Protein AF-A0A1G8Z733-F1 (afdb_monomer)

pLDDT: mean 84.8, std 15.92, range [39.94, 97.88]

Nearest PDB structures (foldseek):
  8vaa-assembly1_Q  TM=8.848E-01  e=5.532E+00  Legionella pneumophila
  9had-assembly2_B  TM=4.006E-01  e=1.157E+00  Dermatophagoides farinae
  8zak-assembly2_B  TM=3.733E-01  e=1.736E+00  Campylobacter jejuni
  2z3y-assembly1_A  TM=3.931E-01  e=6.975E+00  Homo sapiens
  7nna-assembly1_A  TM=3.703E-01  e=8.795E+00  Klebsiella pneumoniae

Foldseek 3Di:
DDPPPPLVVVLVVQCVVLVHPALVRSLVSLVVVLVVLVVVLVVLVVVLVPQDPPPPPDPVSVVSNVVSVVSSVVSVVVSVVSVVSNVSSVPDPPDDD

Mean predicted aligned error: 7.52 Å

Sequence (97 aa):
MSKFHNTTTELDAWASALGARNDSEAIAVINRLELRINAAMHDLQICLGQMPEGVRRAKLTDQTRSWLATSIQNAGESLTFLAQIRRAFARHERGES

Radius of gyration: 19.03 Å; Cα contacts (8 Å, |Δi|>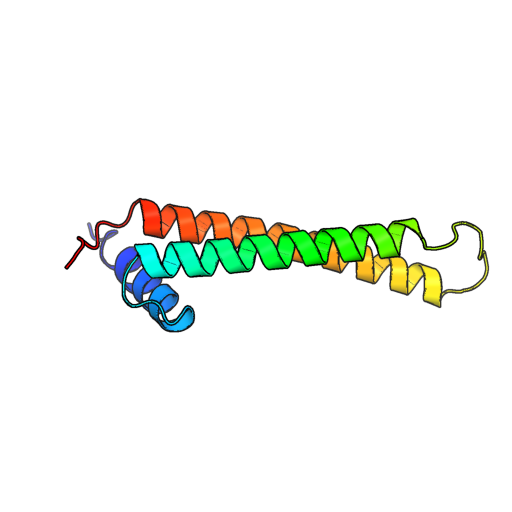4): 48; chains: 1; bounding box: 44×25×60 Å

Structure (mmCIF, N/CA/C/O backbone):
data_AF-A0A1G8Z733-F1
#
_entry.id   AF-A0A1G8Z733-F1
#
loop_
_atom_site.group_PDB
_atom_site.id
_atom_site.type_symbol
_atom_site.label_atom_id
_atom_site.label_alt_id
_atom_site.label_comp_id
_atom_site.label_asym_id
_atom_site.label_entity_id
_atom_site.label_seq_id
_atom_site.pdbx_PDB_ins_code
_atom_site.Cartn_x
_atom_site.Cartn_y
_atom_site.Cartn_z
_atom_site.occupancy
_atom_site.B_iso_or_equiv
_atom_site.auth_seq_id
_atom_site.auth_comp_id
_atom_site.auth_asym_id
_atom_site.auth_atom_id
_atom_site.pdbx_PDB_model_num
ATOM 1 N N . MET A 1 1 ? -29.048 16.878 14.253 1.00 45.88 1 MET A N 1
ATOM 2 C CA . MET A 1 1 ? -28.109 16.232 15.194 1.00 45.88 1 MET A CA 1
ATOM 3 C C . MET A 1 1 ? -28.152 14.727 14.967 1.00 45.88 1 MET A C 1
ATOM 5 O O . MET A 1 1 ? -29.153 14.131 15.315 1.00 45.88 1 MET A O 1
ATOM 9 N N . SER A 1 2 ? -27.134 14.155 14.312 1.00 45.28 2 SER A N 1
ATOM 10 C CA . SER A 1 2 ? -26.653 12.765 14.476 1.00 45.28 2 SER A CA 1
ATOM 11 C C . SER A 1 2 ? -25.555 12.524 13.425 1.00 45.28 2 SER A C 1
ATOM 13 O O . SER A 1 2 ? -25.833 12.094 12.313 1.00 45.28 2 SER A O 1
ATOM 15 N N . LYS A 1 3 ? -24.312 12.930 13.720 1.00 49.66 3 LYS A N 1
ATOM 16 C CA . LYS A 1 3 ? -23.134 12.674 12.857 1.00 49.66 3 LYS A CA 1
ATOM 17 C C . LYS A 1 3 ? -22.167 11.643 13.455 1.00 49.66 3 LYS A C 1
ATOM 19 O O . LYS A 1 3 ? -21.217 11.260 12.791 1.00 49.66 3 LYS A O 1
ATOM 24 N N . PHE A 1 4 ? -22.412 11.189 14.685 1.00 50.44 4 PHE A N 1
ATOM 25 C CA . PHE A 1 4 ? -21.477 10.339 15.429 1.00 50.44 4 PHE A CA 1
ATOM 26 C C . PHE A 1 4 ? -21.725 8.833 15.261 1.00 50.44 4 PHE A C 1
ATOM 28 O O . PHE A 1 4 ? -20.825 8.049 15.516 1.00 50.44 4 PHE A O 1
ATOM 35 N N . HIS A 1 5 ? -22.901 8.411 14.783 1.00 50.78 5 HIS A N 1
ATOM 36 C CA . HIS A 1 5 ? -23.237 6.984 14.663 1.00 50.78 5 HIS A CA 1
ATOM 37 C C . HIS A 1 5 ? -22.601 6.289 13.440 1.00 50.78 5 HIS A C 1
ATOM 39 O O . HIS A 1 5 ? -22.485 5.066 13.411 1.00 50.78 5 HIS A O 1
ATOM 45 N N . ASN A 1 6 ? -22.175 7.058 12.430 1.00 59.69 6 ASN A N 1
ATOM 46 C CA . ASN A 1 6 ? -21.684 6.492 11.169 1.00 59.69 6 ASN A CA 1
ATOM 47 C C . ASN A 1 6 ? -20.195 6.112 11.233 1.00 59.69 6 ASN A C 1
ATOM 49 O O . ASN A 1 6 ? -19.809 5.051 10.761 1.00 59.69 6 ASN A O 1
ATOM 53 N N . THR A 1 7 ? -19.370 6.930 11.894 1.00 66.44 7 THR A N 1
ATOM 54 C CA . THR A 1 7 ? -17.910 6.743 11.938 1.00 66.44 7 THR A CA 1
ATOM 55 C C . THR A 1 7 ? -17.489 5.485 12.701 1.00 66.44 7 THR A C 1
ATOM 57 O O . THR A 1 7 ? -16.589 4.780 12.262 1.00 66.44 7 THR A O 1
ATOM 60 N N . THR A 1 8 ? -18.145 5.172 13.824 1.00 74.62 8 THR A N 1
ATOM 61 C CA . THR A 1 8 ? -17.851 3.955 14.604 1.00 74.62 8 THR A CA 1
ATOM 62 C C . THR A 1 8 ? -18.244 2.693 13.833 1.00 74.62 8 THR A C 1
ATOM 64 O O . THR A 1 8 ? -17.469 1.747 13.771 1.00 74.62 8 THR A O 1
ATOM 67 N N . THR A 1 9 ? -19.399 2.705 13.159 1.00 79.62 9 THR A N 1
ATOM 68 C CA . THR A 1 9 ? -19.860 1.578 12.327 1.00 79.62 9 THR A CA 1
ATOM 69 C C . THR A 1 9 ? -18.919 1.319 11.144 1.00 79.62 9 THR A C 1
ATOM 71 O O . THR A 1 9 ? -18.615 0.172 10.821 1.00 79.62 9 THR A O 1
ATOM 74 N N . GLU A 1 10 ? -18.417 2.381 10.510 1.00 86.31 10 GLU A N 1
ATOM 75 C CA . GLU A 1 10 ? -17.438 2.274 9.424 1.00 86.31 10 GLU A CA 1
ATOM 76 C C . GLU A 1 10 ? -16.092 1.718 9.914 1.00 86.31 10 GLU A C 1
ATOM 78 O O . GLU A 1 10 ? -15.519 0.842 9.265 1.00 86.31 10 GLU A O 1
ATOM 83 N N . LEU A 1 11 ? -15.592 2.174 11.068 1.00 88.44 11 LEU A N 1
ATOM 84 C CA . LEU A 1 11 ? -14.344 1.660 11.644 1.00 88.44 11 LEU A CA 1
ATOM 85 C C . LEU A 1 11 ? -14.458 0.203 12.099 1.00 88.44 11 LEU A C 1
ATOM 87 O O . LEU A 1 11 ? -13.490 -0.541 11.968 1.00 88.44 11 LEU A O 1
ATOM 91 N N . ASP A 1 12 ? -15.634 -0.236 12.540 1.00 89.19 12 ASP A N 1
ATOM 92 C CA . ASP A 1 12 ? -15.893 -1.637 12.882 1.00 89.19 12 ASP A CA 1
ATOM 93 C C . ASP A 1 12 ? -15.848 -2.550 11.662 1.00 89.19 12 ASP A C 1
ATOM 95 O O . ASP A 1 12 ? -15.238 -3.623 11.706 1.00 89.19 12 ASP A O 1
ATOM 99 N N . ALA A 1 13 ? -16.430 -2.103 10.548 1.00 91.06 13 ALA A N 1
ATOM 100 C CA . ALA A 1 13 ? -16.323 -2.809 9.279 1.00 91.06 13 ALA A CA 1
ATOM 101 C C . ALA A 1 13 ? -14.857 -2.912 8.826 1.00 91.06 13 ALA A C 1
ATOM 103 O O . ALA A 1 13 ? -14.418 -3.980 8.393 1.00 91.06 13 ALA A O 1
ATOM 104 N N . TRP A 1 14 ? -14.075 -1.838 8.987 1.00 92.94 14 TRP A N 1
ATOM 105 C CA . TRP A 1 14 ? -12.640 -1.859 8.698 1.00 92.94 14 TRP A CA 1
ATOM 106 C C . TRP A 1 14 ? -11.858 -2.777 9.634 1.00 92.94 14 TRP A C 1
ATOM 108 O O . TRP A 1 14 ? -11.036 -3.552 9.155 1.00 92.94 14 TRP A O 1
ATOM 118 N N . ALA A 1 15 ? -12.114 -2.744 10.942 1.00 91.88 15 ALA A N 1
ATOM 119 C CA . ALA A 1 15 ? -11.454 -3.622 11.904 1.00 91.88 15 ALA A CA 1
ATOM 120 C C . ALA A 1 15 ? -11.740 -5.096 11.578 1.00 91.88 15 ALA A C 1
ATOM 122 O O . ALA A 1 15 ? -10.814 -5.906 11.526 1.00 91.88 15 ALA A O 1
ATOM 123 N N . SER A 1 16 ? -12.994 -5.421 11.243 1.00 93.88 16 SER A N 1
ATOM 124 C CA . SER A 1 16 ? -13.395 -6.755 10.789 1.00 93.88 16 SER A CA 1
ATOM 125 C C . SER A 1 16 ? -12.682 -7.168 9.497 1.00 93.88 16 SER A C 1
ATOM 127 O O . SER A 1 16 ? -12.101 -8.251 9.443 1.00 93.88 16 SER A O 1
ATOM 129 N N . ALA A 1 17 ? -12.641 -6.293 8.486 1.00 94.75 17 ALA A N 1
ATOM 130 C CA . ALA A 1 17 ? -11.951 -6.558 7.221 1.00 94.75 17 ALA A CA 1
ATOM 131 C C . ALA A 1 17 ? -10.431 -6.737 7.392 1.00 94.75 17 ALA A C 1
ATOM 133 O O . ALA A 1 17 ? -9.812 -7.533 6.688 1.00 94.75 17 ALA A O 1
ATOM 134 N N . LEU A 1 18 ? -9.829 -6.016 8.342 1.00 93.81 18 LEU A N 1
ATOM 135 C CA . LEU A 1 18 ? -8.413 -6.125 8.697 1.00 93.81 18 LEU A CA 1
ATOM 136 C C . LEU A 1 18 ? -8.118 -7.321 9.619 1.00 93.81 18 LEU A C 1
ATOM 138 O O . LEU A 1 18 ? -6.948 -7.618 9.863 1.00 93.81 18 LEU A O 1
ATOM 142 N N . GLY A 1 19 ? -9.150 -7.999 10.135 1.00 94.50 19 GLY A N 1
ATOM 143 C CA . GLY A 1 19 ? -9.015 -9.068 11.126 1.00 94.50 19 GLY A CA 1
ATOM 144 C C . GLY A 1 19 ? -8.461 -8.587 12.472 1.00 94.50 19 GLY A C 1
ATOM 145 O O . GLY A 1 19 ? -7.828 -9.367 13.181 1.00 94.50 19 GLY A O 1
ATOM 146 N N . ALA A 1 20 ? -8.655 -7.310 12.802 1.00 93.06 20 ALA A N 1
ATOM 147 C CA . ALA A 1 20 ? -8.160 -6.674 14.016 1.00 93.06 20 ALA A CA 1
ATOM 148 C C . ALA A 1 20 ? -9.218 -6.681 15.126 1.00 93.06 20 ALA A C 1
ATOM 150 O O . ALA A 1 20 ? -10.399 -6.437 14.878 1.00 93.06 20 ALA A O 1
ATOM 151 N N . ARG A 1 21 ? -8.788 -6.937 16.364 1.00 90.31 21 ARG A N 1
ATOM 152 C CA . ARG A 1 21 ? -9.666 -6.995 17.548 1.00 90.31 21 ARG A CA 1
ATOM 153 C C . ARG A 1 21 ? -9.818 -5.649 18.248 1.00 90.31 21 ARG A C 1
ATOM 155 O O . ARG A 1 21 ? -10.778 -5.446 18.981 1.00 90.31 21 ARG A O 1
ATOM 162 N N . ASN A 1 22 ? -8.866 -4.748 18.039 1.00 88.81 22 ASN A N 1
ATOM 163 C CA . ASN A 1 22 ? -8.840 -3.401 18.596 1.00 88.81 22 ASN A CA 1
ATOM 164 C C . ASN A 1 22 ? -8.138 -2.438 17.624 1.00 88.81 22 ASN A C 1
ATOM 166 O O . ASN A 1 22 ? -7.554 -2.853 16.617 1.00 88.81 22 ASN A O 1
ATOM 170 N N . ASP A 1 23 ? -8.189 -1.146 17.937 1.00 90.81 23 ASP A N 1
ATOM 171 C CA . ASP A 1 23 ? -7.660 -0.092 17.068 1.00 90.81 23 ASP A CA 1
ATOM 172 C C . ASP A 1 23 ? -6.134 -0.181 16.915 1.00 90.81 23 ASP A C 1
ATOM 174 O O . ASP A 1 23 ? -5.608 0.039 15.823 1.00 90.81 23 ASP A O 1
ATOM 178 N N . SER A 1 24 ? -5.416 -0.580 17.969 1.00 91.94 24 SER A N 1
ATOM 179 C CA . SER A 1 24 ? -3.962 -0.786 17.937 1.00 91.94 24 SER A CA 1
ATOM 180 C C . SER A 1 24 ? -3.560 -1.904 16.971 1.00 91.94 24 SER A C 1
ATOM 182 O O . SER A 1 24 ? -2.633 -1.740 16.173 1.00 91.94 24 SER A O 1
ATOM 184 N N . GLU A 1 25 ? -4.283 -3.026 16.981 1.00 94.44 25 GLU A N 1
ATOM 185 C CA . GLU A 1 25 ? -4.107 -4.114 16.019 1.00 94.44 25 GLU A CA 1
ATOM 186 C C . GLU A 1 25 ? -4.435 -3.652 14.595 1.00 94.44 25 GLU A C 1
ATOM 188 O O . GLU A 1 25 ? -3.671 -3.948 13.672 1.00 94.44 25 GLU A O 1
ATOM 193 N N . ALA A 1 26 ? -5.512 -2.882 14.404 1.00 94.69 26 ALA A N 1
ATOM 194 C CA . ALA A 1 26 ? -5.894 -2.352 13.096 1.00 94.69 26 ALA A CA 1
ATOM 195 C C . ALA A 1 26 ? -4.806 -1.423 12.535 1.00 94.69 26 ALA A C 1
ATOM 197 O O . ALA A 1 26 ? -4.367 -1.594 11.396 1.00 94.69 26 ALA A O 1
ATOM 198 N N . ILE A 1 2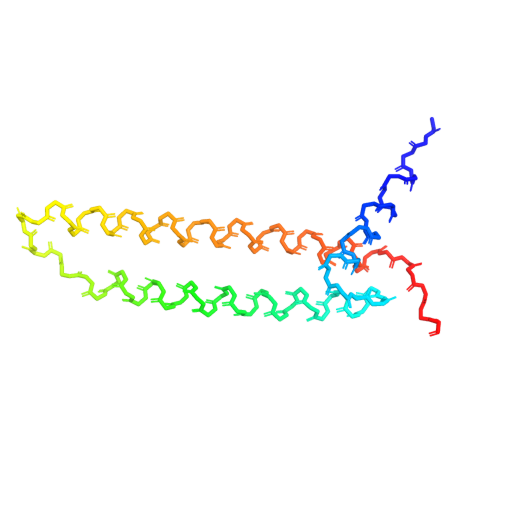7 ? -4.289 -0.504 13.357 1.00 95.19 27 ILE A N 1
ATOM 199 C CA . ILE A 1 27 ? -3.163 0.375 13.015 1.00 95.19 27 ILE A CA 1
ATOM 200 C C . ILE A 1 27 ? -1.920 -0.452 12.662 1.00 95.19 27 ILE A C 1
ATOM 202 O O . ILE A 1 27 ? -1.255 -0.163 11.666 1.00 95.19 27 ILE A O 1
ATOM 206 N N . ALA A 1 28 ? -1.611 -1.505 13.423 1.00 96.38 28 ALA A N 1
ATOM 207 C CA . ALA A 1 28 ? -0.471 -2.376 13.143 1.00 96.38 28 ALA A CA 1
ATOM 208 C C . ALA A 1 28 ? -0.629 -3.166 11.830 1.00 96.38 28 ALA A C 1
ATOM 210 O O . ALA A 1 28 ? 0.352 -3.379 11.111 1.00 96.38 28 ALA A O 1
ATOM 211 N N . VAL A 1 29 ? -1.842 -3.611 11.483 1.00 97.50 29 VAL A N 1
ATOM 212 C CA . VAL A 1 29 ? -2.130 -4.215 10.170 1.00 97.50 29 VAL A CA 1
ATOM 213 C C . VAL A 1 29 ? -1.946 -3.178 9.062 1.00 97.50 29 VAL A C 1
ATOM 215 O O . VAL A 1 29 ? -1.244 -3.462 8.091 1.00 97.50 29 VAL A O 1
ATOM 218 N N . ILE A 1 30 ? -2.492 -1.969 9.220 1.00 97.31 30 ILE A N 1
ATOM 219 C CA . ILE A 1 30 ? -2.368 -0.900 8.221 1.00 97.31 30 ILE A CA 1
ATOM 220 C C . ILE A 1 30 ? -0.900 -0.521 7.994 1.00 97.31 30 ILE A C 1
ATOM 222 O O . ILE A 1 30 ? -0.467 -0.482 6.848 1.00 97.31 30 ILE A O 1
ATOM 226 N N . ASN A 1 31 ? -0.100 -0.352 9.049 1.00 97.69 31 ASN A N 1
ATOM 227 C CA . ASN A 1 31 ? 1.335 -0.067 8.923 1.00 97.69 31 ASN A CA 1
ATOM 228 C C . ASN A 1 31 ? 2.073 -1.166 8.138 1.00 97.69 31 ASN A C 1
ATOM 230 O O . ASN A 1 31 ? 2.925 -0.877 7.298 1.00 97.69 31 ASN A O 1
ATOM 234 N N . ARG A 1 32 ? 1.733 -2.443 8.369 1.00 97.88 32 ARG A N 1
ATOM 235 C CA . ARG A 1 32 ? 2.301 -3.565 7.601 1.00 97.88 32 ARG A CA 1
ATOM 236 C C . ARG A 1 32 ? 1.894 -3.518 6.127 1.00 97.88 32 ARG A C 1
ATOM 238 O O . ARG A 1 32 ? 2.715 -3.834 5.268 1.00 97.88 32 ARG A O 1
ATOM 245 N N . LEU A 1 33 ? 0.655 -3.132 5.823 1.00 97.50 33 LEU A N 1
ATOM 246 C CA . LEU A 1 33 ? 0.193 -2.944 4.445 1.00 97.50 33 LEU A CA 1
ATOM 247 C C . LEU A 1 33 ? 0.905 -1.767 3.770 1.00 97.50 33 LEU A C 1
ATOM 249 O O . LEU A 1 33 ? 1.403 -1.934 2.659 1.00 97.50 33 LEU A O 1
ATOM 253 N N . GLU A 1 34 ? 1.029 -0.624 4.450 1.00 97.56 34 GLU A N 1
ATOM 254 C CA . GLU A 1 34 ? 1.761 0.547 3.953 1.00 97.56 34 GLU A CA 1
ATOM 255 C C . GLU A 1 34 ? 3.219 0.186 3.612 1.00 97.56 34 GLU A C 1
ATOM 257 O O . GLU A 1 34 ? 3.704 0.521 2.532 1.00 97.56 34 GLU A O 1
ATOM 262 N N . LEU A 1 35 ? 3.913 -0.564 4.477 1.00 97.62 35 LEU A N 1
ATOM 263 C CA . LEU A 1 35 ? 5.279 -1.038 4.210 1.00 97.62 35 LEU A CA 1
ATOM 264 C C . LEU A 1 35 ? 5.359 -1.934 2.965 1.00 97.62 35 LEU A C 1
ATOM 266 O O . LEU A 1 35 ? 6.241 -1.749 2.127 1.00 97.62 35 LEU A O 1
ATOM 270 N N . ARG A 1 36 ? 4.430 -2.886 2.816 1.00 97.81 36 ARG A N 1
ATOM 271 C CA . ARG A 1 36 ? 4.392 -3.792 1.655 1.00 97.81 36 ARG A CA 1
ATOM 272 C C . ARG A 1 36 ? 4.111 -3.050 0.352 1.00 97.81 36 ARG A C 1
ATOM 274 O O . ARG A 1 36 ? 4.722 -3.371 -0.663 1.00 97.81 36 ARG A O 1
ATOM 281 N N . ILE A 1 37 ? 3.208 -2.070 0.374 1.00 97.12 37 ILE A N 1
ATOM 282 C CA . ILE A 1 37 ? 2.895 -1.256 -0.804 1.00 97.12 37 ILE A CA 1
ATOM 283 C C . ILE A 1 37 ? 4.094 -0.381 -1.180 1.00 97.12 37 ILE A C 1
ATOM 285 O O . ILE A 1 37 ? 4.448 -0.333 -2.352 1.00 97.12 37 ILE A O 1
ATOM 289 N N . ASN A 1 38 ? 4.767 0.242 -0.207 1.00 97.38 38 ASN A N 1
ATOM 290 C CA . ASN A 1 38 ? 5.988 1.010 -0.466 1.00 97.38 38 ASN A CA 1
ATOM 291 C C . ASN A 1 38 ? 7.094 0.147 -1.095 1.00 97.38 38 ASN A C 1
ATOM 293 O O . ASN A 1 38 ? 7.725 0.577 -2.058 1.00 97.38 38 ASN A O 1
ATOM 297 N N . ALA A 1 39 ? 7.299 -1.078 -0.598 1.00 97.00 39 ALA A N 1
ATOM 298 C CA . ALA A 1 39 ? 8.250 -2.016 -1.195 1.00 97.00 39 ALA A CA 1
ATOM 299 C C . ALA A 1 39 ? 7.868 -2.368 -2.644 1.00 97.00 39 ALA A C 1
ATOM 301 O O . ALA A 1 39 ? 8.694 -2.250 -3.543 1.00 97.00 39 ALA A O 1
ATOM 302 N N . ALA A 1 40 ? 6.596 -2.691 -2.898 1.00 95.56 40 ALA A N 1
ATOM 303 C CA . ALA A 1 40 ? 6.116 -2.975 -4.250 1.00 95.56 40 ALA A CA 1
ATOM 304 C C . ALA A 1 40 ? 6.265 -1.768 -5.194 1.00 95.56 40 ALA A C 1
ATOM 306 O O . ALA A 1 40 ? 6.645 -1.929 -6.351 1.00 95.56 40 ALA A O 1
ATOM 307 N N . MET A 1 41 ? 6.004 -0.547 -4.717 1.00 96.62 41 MET A N 1
ATOM 308 C CA . MET A 1 41 ? 6.237 0.675 -5.494 1.00 96.62 41 MET A CA 1
ATOM 309 C C . MET A 1 41 ? 7.713 0.849 -5.843 1.00 96.62 41 MET A C 1
ATOM 311 O O . MET A 1 41 ? 8.019 1.192 -6.985 1.00 96.62 41 MET A O 1
ATOM 315 N N . HIS A 1 42 ? 8.615 0.593 -4.893 1.00 96.44 42 HIS A N 1
ATOM 316 C CA . HIS A 1 42 ? 10.051 0.631 -5.146 1.00 96.44 42 HIS A CA 1
ATOM 317 C C . HIS A 1 42 ? 10.445 -0.385 -6.229 1.00 96.44 42 HIS A C 1
ATOM 319 O O . HIS A 1 42 ? 11.170 -0.027 -7.162 1.00 96.44 42 HIS A O 1
ATOM 325 N N . ASP A 1 43 ? 9.948 -1.619 -6.154 1.00 95.75 43 ASP A N 1
ATOM 326 C CA . ASP A 1 43 ? 10.232 -2.652 -7.155 1.00 95.75 43 ASP A CA 1
ATOM 327 C C . ASP A 1 43 ? 9.720 -2.237 -8.544 1.00 95.75 43 ASP A C 1
ATOM 329 O O . ASP A 1 43 ? 10.450 -2.319 -9.534 1.00 95.75 43 ASP A O 1
ATOM 333 N N . LEU A 1 44 ? 8.500 -1.694 -8.627 1.00 93.12 44 LEU A N 1
ATOM 334 C CA . LEU A 1 44 ? 7.928 -1.185 -9.878 1.00 93.12 44 LEU A CA 1
ATOM 335 C C . LEU A 1 44 ? 8.742 -0.018 -10.459 1.00 93.12 44 LEU A C 1
ATOM 337 O O . LEU A 1 44 ? 8.925 0.056 -11.675 1.00 93.12 44 LEU A O 1
ATOM 341 N N . GLN A 1 45 ? 9.248 0.883 -9.613 1.00 93.38 45 GLN A N 1
ATOM 342 C CA . GLN A 1 45 ? 10.116 1.987 -10.030 1.00 93.38 45 GLN A CA 1
ATOM 343 C C . GLN A 1 45 ? 11.463 1.486 -10.561 1.00 93.38 45 GLN A C 1
ATOM 345 O O . GLN A 1 45 ? 11.936 2.001 -11.575 1.00 93.38 45 GLN A O 1
ATOM 350 N N . ILE A 1 46 ? 12.056 0.461 -9.932 1.00 93.19 46 ILE A N 1
ATOM 351 C CA . ILE A 1 46 ? 13.261 -0.200 -10.455 1.00 93.19 46 ILE A CA 1
ATOM 352 C C . ILE A 1 46 ? 12.963 -0.796 -11.832 1.00 93.19 46 ILE A C 1
ATOM 354 O O . ILE A 1 46 ? 13.700 -0.522 -12.779 1.00 93.19 46 ILE A O 1
ATOM 358 N N . CYS A 1 47 ? 11.877 -1.567 -11.966 1.00 90.38 47 CYS A N 1
ATOM 359 C CA . CYS A 1 47 ? 11.491 -2.167 -13.243 1.00 90.38 47 CYS A CA 1
ATOM 360 C C . CYS A 1 47 ? 11.336 -1.105 -14.334 1.00 90.38 47 CYS A C 1
ATOM 362 O O . CYS A 1 47 ? 11.873 -1.269 -15.426 1.00 90.38 47 CYS A O 1
ATOM 364 N N . LEU A 1 48 ? 10.649 -0.002 -14.024 1.00 88.12 48 LEU A N 1
ATOM 365 C CA . LEU A 1 48 ? 10.450 1.118 -14.938 1.00 88.12 48 LEU A CA 1
ATOM 366 C C . LEU A 1 48 ? 11.779 1.771 -15.348 1.00 88.12 48 LEU A C 1
ATOM 368 O O . LEU A 1 48 ? 11.984 2.036 -16.532 1.00 88.12 48 LEU A O 1
ATOM 372 N N . GLY A 1 49 ? 12.686 1.997 -14.393 1.00 87.00 49 GLY A N 1
ATOM 373 C CA . GLY A 1 49 ? 14.001 2.599 -14.635 1.00 87.00 49 GLY A CA 1
ATOM 374 C C . GLY A 1 49 ? 14.966 1.705 -15.420 1.00 87.00 49 GLY A C 1
ATOM 375 O O . GLY A 1 49 ? 15.856 2.208 -16.097 1.00 87.00 49 GLY A O 1
ATOM 376 N N . GLN A 1 50 ? 14.777 0.385 -15.373 1.00 88.75 50 GLN A N 1
ATOM 377 C CA . GLN A 1 50 ? 15.550 -0.579 -16.160 1.00 88.75 50 GLN A CA 1
ATOM 378 C C . GLN A 1 50 ? 15.026 -0.749 -17.595 1.00 88.75 50 GLN A C 1
ATOM 380 O 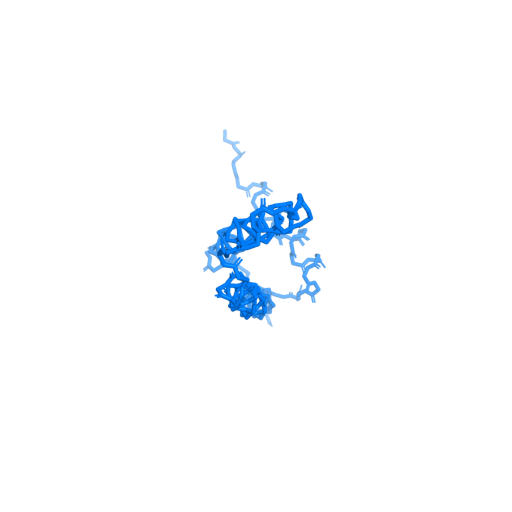O . GLN A 1 50 ? 15.698 -1.375 -18.419 1.00 88.75 50 GLN A O 1
ATOM 385 N N .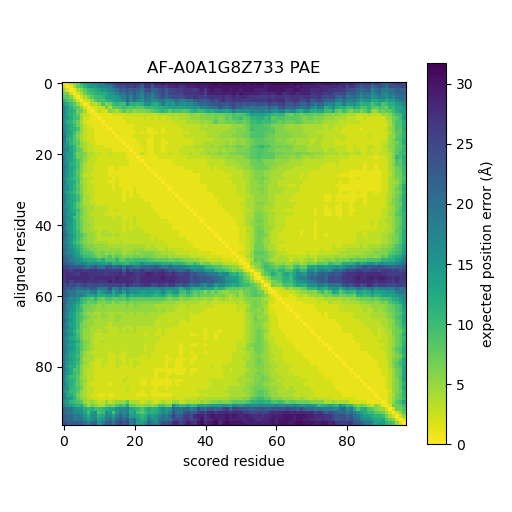 MET A 1 51 ? 13.842 -0.215 -17.925 1.00 82.44 51 MET A N 1
ATOM 386 C CA . MET A 1 51 ? 13.290 -0.342 -19.273 1.00 82.44 51 MET A CA 1
ATOM 387 C C . MET A 1 51 ? 14.118 0.477 -20.277 1.00 82.44 51 MET A C 1
ATOM 389 O O . MET A 1 51 ? 14.231 1.695 -20.121 1.00 82.44 51 MET A O 1
ATOM 393 N N . PRO A 1 52 ? 14.633 -0.133 -21.363 1.00 79.12 52 PRO A N 1
ATOM 394 C CA . PRO A 1 52 ? 15.426 0.589 -22.349 1.00 79.12 52 PRO A CA 1
ATOM 395 C C . PRO A 1 52 ? 14.621 1.724 -22.996 1.00 79.12 52 PRO A C 1
ATOM 397 O O . PRO A 1 52 ? 13.530 1.500 -23.522 1.00 79.12 52 PRO A O 1
ATOM 400 N N . GLU A 1 53 ? 15.178 2.936 -23.026 1.00 69.50 53 GLU A N 1
ATOM 401 C CA . GLU A 1 53 ? 14.568 4.090 -23.711 1.00 69.50 53 GLU A CA 1
ATOM 402 C C . GLU A 1 53 ? 14.590 3.950 -25.245 1.00 69.50 53 GLU A C 1
ATOM 404 O O . GLU A 1 53 ? 13.842 4.614 -25.959 1.00 69.50 53 GLU A O 1
ATOM 409 N N . GLY A 1 54 ? 15.446 3.066 -25.769 1.00 60.44 54 GLY A N 1
ATOM 410 C CA . GLY A 1 54 ? 15.818 3.029 -27.184 1.00 60.44 54 GLY A CA 1
ATOM 411 C C . GLY A 1 54 ? 15.046 2.069 -28.093 1.00 60.44 54 GLY A C 1
ATOM 412 O O . GLY A 1 54 ? 15.305 2.068 -29.300 1.00 60.44 54 GLY A O 1
ATOM 413 N N . VAL A 1 55 ? 14.112 1.246 -27.600 1.00 57.69 55 VAL A N 1
ATOM 414 C CA . VAL A 1 55 ? 13.417 0.271 -28.469 1.00 57.69 55 VAL A CA 1
ATOM 415 C C . VAL A 1 55 ? 12.254 0.944 -29.198 1.00 57.69 55 VAL A C 1
ATOM 417 O O . VAL A 1 55 ? 11.083 0.738 -28.899 1.00 57.69 55 VAL A O 1
ATOM 420 N N . ARG A 1 56 ? 12.605 1.720 -30.226 1.00 53.09 56 ARG A N 1
ATOM 421 C CA . ARG A 1 56 ? 11.741 2.518 -31.117 1.00 53.09 56 ARG A CA 1
ATOM 422 C C . ARG A 1 56 ? 10.657 1.720 -31.885 1.00 53.09 56 ARG A C 1
ATOM 424 O O . ARG A 1 56 ? 10.056 2.261 -32.805 1.00 53.09 56 ARG A O 1
ATOM 431 N N . ARG A 1 57 ? 10.451 0.425 -31.595 1.00 54.66 57 ARG A N 1
ATOM 432 C CA . ARG A 1 57 ? 9.572 -0.488 -32.363 1.00 54.66 57 ARG A CA 1
ATOM 433 C C . ARG A 1 57 ? 8.699 -1.443 -31.551 1.00 54.66 57 ARG A C 1
ATOM 435 O O . ARG A 1 57 ? 7.909 -2.161 -32.155 1.00 54.66 57 ARG A O 1
ATOM 442 N N . ALA A 1 58 ? 8.782 -1.479 -30.226 1.00 62.12 58 ALA A N 1
ATOM 443 C CA . ALA A 1 58 ? 7.964 -2.413 -29.460 1.00 62.12 58 ALA A CA 1
ATOM 444 C C . ALA A 1 58 ? 6.803 -1.668 -28.795 1.00 62.12 58 ALA A C 1
ATOM 446 O O . ALA A 1 58 ? 6.940 -1.172 -27.686 1.00 62.12 58 ALA A O 1
ATOM 447 N N . LYS A 1 59 ? 5.631 -1.652 -29.444 1.00 65.62 59 LYS A N 1
ATOM 448 C CA . LYS A 1 59 ? 4.346 -1.213 -28.852 1.00 65.62 59 LYS A CA 1
ATOM 449 C C . LYS A 1 59 ? 4.104 -1.827 -27.456 1.00 65.62 59 LYS A C 1
ATOM 451 O O . LYS A 1 59 ? 3.486 -1.216 -26.592 1.00 65.62 59 LYS A O 1
ATOM 456 N N . LEU A 1 60 ? 4.649 -3.027 -27.238 1.00 71.94 60 LEU A N 1
ATOM 457 C CA . LEU A 1 60 ? 4.651 -3.748 -25.967 1.00 71.94 60 LEU A CA 1
ATOM 458 C C . LEU A 1 60 ? 5.442 -3.030 -24.855 1.00 71.94 60 LEU A C 1
ATOM 460 O O . LEU A 1 60 ? 5.030 -3.070 -23.698 1.00 71.94 60 LEU A O 1
ATOM 464 N N . THR A 1 61 ? 6.546 -2.355 -25.189 1.00 78.56 61 THR A N 1
ATOM 465 C CA . THR A 1 61 ? 7.375 -1.600 -24.236 1.00 78.56 61 THR A CA 1
ATOM 466 C C . THR A 1 61 ? 6.631 -0.367 -23.732 1.00 78.56 61 THR A C 1
ATOM 468 O O . THR A 1 61 ? 6.608 -0.135 -22.527 1.00 78.56 61 THR A O 1
ATOM 471 N N . ASP A 1 62 ? 5.959 0.376 -24.615 1.00 83.00 62 ASP A N 1
ATOM 472 C CA . ASP A 1 62 ? 5.173 1.558 -24.230 1.00 83.00 62 ASP A CA 1
ATOM 473 C C . ASP A 1 62 ? 3.946 1.178 -23.395 1.00 83.00 62 ASP A C 1
ATOM 475 O O . ASP A 1 62 ? 3.656 1.810 -22.380 1.00 83.00 62 ASP A O 1
ATOM 479 N N . GLN A 1 63 ? 3.255 0.098 -23.776 1.00 86.19 63 GLN A N 1
ATOM 480 C CA . GLN A 1 63 ? 2.127 -0.425 -23.007 1.00 86.19 63 GLN A CA 1
ATOM 481 C C . GLN A 1 63 ? 2.565 -0.881 -21.610 1.00 86.19 63 GLN A C 1
ATOM 483 O O . GLN A 1 63 ? 1.943 -0.501 -20.620 1.00 86.19 63 GLN A O 1
ATOM 488 N N . THR A 1 64 ? 3.662 -1.637 -21.517 1.00 87.62 64 THR A N 1
ATOM 489 C CA . THR A 1 64 ? 4.224 -2.069 -20.229 1.00 87.62 64 THR A CA 1
ATOM 490 C C . THR A 1 64 ? 4.645 -0.869 -19.379 1.00 87.62 64 THR A C 1
ATOM 492 O O . THR A 1 64 ? 4.319 -0.816 -18.197 1.00 87.62 64 THR A O 1
ATOM 495 N N . ARG A 1 65 ? 5.296 0.138 -19.976 1.00 88.44 65 ARG A N 1
ATOM 496 C CA . ARG A 1 65 ? 5.682 1.383 -19.296 1.00 88.44 65 ARG A CA 1
ATOM 497 C C . ARG A 1 65 ? 4.465 2.108 -18.723 1.00 88.44 65 ARG A C 1
ATOM 499 O O . ARG A 1 65 ? 4.480 2.506 -17.560 1.00 88.44 65 ARG A O 1
ATOM 506 N N . SER A 1 66 ? 3.403 2.239 -19.518 1.00 90.69 66 SER A N 1
ATOM 507 C CA . SER A 1 66 ? 2.144 2.836 -19.072 1.00 90.69 66 SER A CA 1
ATOM 508 C C . SER A 1 66 ? 1.519 2.041 -17.927 1.00 90.69 66 SER A C 1
ATOM 510 O O . SER A 1 66 ? 1.089 2.641 -16.948 1.00 90.69 66 SER A O 1
ATOM 512 N N . TRP A 1 67 ? 1.494 0.709 -18.010 1.00 92.94 67 TRP A N 1
ATOM 513 C CA . TRP A 1 67 ? 0.946 -0.145 -16.953 1.00 92.94 67 TRP A CA 1
ATOM 514 C C . TRP A 1 67 ? 1.732 -0.040 -15.647 1.00 92.94 67 TRP A C 1
ATOM 516 O O . TRP A 1 67 ? 1.124 0.046 -14.580 1.00 92.94 67 TRP A O 1
ATOM 526 N N . LEU A 1 68 ? 3.065 0.001 -15.714 1.00 92.56 68 LEU A N 1
ATOM 527 C CA . LEU A 1 68 ? 3.917 0.212 -14.542 1.00 92.56 68 LEU A CA 1
ATOM 528 C C . LEU A 1 68 ? 3.654 1.584 -13.910 1.00 92.56 68 LEU A C 1
ATOM 530 O O . LEU A 1 68 ? 3.439 1.663 -12.703 1.00 92.56 68 LEU A O 1
ATOM 534 N N . ALA A 1 69 ? 3.593 2.648 -14.717 1.00 92.25 69 ALA A N 1
ATOM 535 C CA . ALA A 1 69 ? 3.300 3.997 -14.232 1.00 92.25 69 ALA A CA 1
ATOM 536 C C . ALA A 1 69 ? 1.921 4.086 -13.552 1.00 92.25 69 ALA A C 1
ATOM 538 O O . ALA A 1 69 ? 1.816 4.600 -12.439 1.00 92.25 69 ALA A O 1
ATOM 539 N N . THR A 1 70 ? 0.877 3.520 -14.168 1.00 95.75 70 THR A N 1
ATOM 540 C CA . THR A 1 70 ? -0.467 3.455 -13.574 1.00 95.75 70 THR A CA 1
ATOM 541 C C . THR A 1 70 ? -0.480 2.628 -12.289 1.00 95.75 70 THR A C 1
ATOM 543 O O . THR A 1 70 ? -1.119 3.015 -11.316 1.00 95.75 70 THR A O 1
ATOM 546 N N . SER A 1 71 ? 0.259 1.517 -12.236 1.00 95.31 71 SER A N 1
ATOM 547 C CA . SER A 1 71 ? 0.344 0.682 -11.030 1.00 95.31 71 SER A CA 1
ATOM 548 C C . SER A 1 71 ? 1.001 1.426 -9.863 1.00 95.31 71 SER A C 1
ATOM 550 O O . SER A 1 71 ? 0.511 1.349 -8.738 1.00 95.31 71 SER A O 1
ATOM 552 N N . ILE A 1 72 ? 2.063 2.196 -10.130 1.00 95.69 72 ILE A N 1
ATOM 553 C CA . ILE A 1 72 ? 2.718 3.058 -9.133 1.00 95.69 72 ILE A CA 1
ATOM 554 C C . ILE A 1 72 ? 1.745 4.134 -8.630 1.00 95.69 72 ILE A C 1
ATOM 556 O O . ILE A 1 72 ? 1.658 4.359 -7.423 1.00 95.69 72 ILE A O 1
ATOM 560 N N . GLN A 1 73 ? 0.988 4.770 -9.530 1.00 96.44 73 GLN A N 1
ATOM 561 C CA . GLN A 1 73 ? -0.019 5.763 -9.149 1.00 96.44 73 GLN A CA 1
ATOM 562 C C . GLN A 1 73 ? -1.101 5.152 -8.245 1.00 96.44 73 GLN A C 1
ATOM 564 O O . GLN A 1 73 ? -1.343 5.662 -7.152 1.00 96.44 73 GLN A O 1
ATOM 569 N N . ASN A 1 74 ? -1.695 4.027 -8.653 1.00 95.69 74 ASN A N 1
ATOM 570 C CA . ASN A 1 74 ? -2.742 3.341 -7.890 1.00 95.69 74 ASN A CA 1
ATOM 571 C C . ASN A 1 74 ? -2.249 2.901 -6.500 1.00 95.69 74 ASN A C 1
ATOM 573 O O . ASN A 1 74 ? -2.986 2.960 -5.512 1.00 95.69 74 ASN A O 1
ATOM 577 N N . ALA A 1 75 ? -0.989 2.472 -6.403 1.00 96.06 75 ALA A N 1
ATOM 578 C CA . ALA A 1 75 ? -0.355 2.149 -5.132 1.00 96.06 75 ALA A CA 1
ATOM 579 C C . ALA A 1 75 ? -0.211 3.392 -4.231 1.00 96.06 75 ALA A C 1
ATOM 581 O O . ALA A 1 75 ? -0.524 3.325 -3.041 1.00 96.06 75 ALA A O 1
ATOM 582 N N . GLY A 1 76 ? 0.169 4.546 -4.792 1.00 96.81 76 GLY A N 1
ATOM 583 C CA . GLY A 1 76 ? 0.220 5.820 -4.065 1.00 96.81 76 GLY A CA 1
ATOM 584 C C . GLY A 1 76 ? -1.152 6.301 -3.570 1.00 96.81 76 GLY A C 1
ATOM 585 O O . GLY A 1 76 ? -1.285 6.774 -2.436 1.00 96.81 76 GLY A O 1
ATOM 586 N N . GLU A 1 77 ? -2.196 6.126 -4.379 1.00 97.06 77 GLU A N 1
ATOM 587 C CA . GLU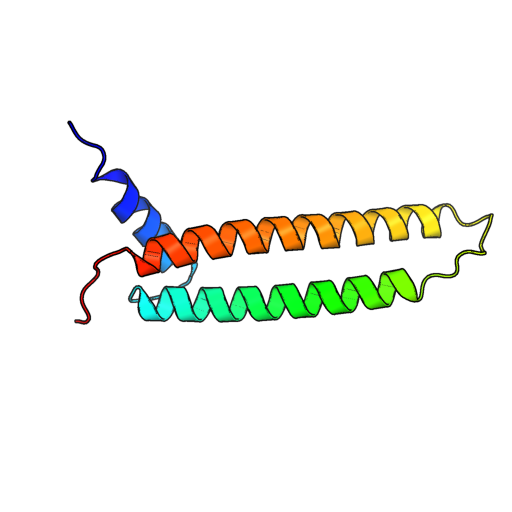 A 1 77 ? -3.582 6.403 -3.977 1.00 97.06 77 GLU A CA 1
ATOM 588 C C . GLU A 1 77 ? -4.019 5.479 -2.828 1.00 97.06 77 GLU A C 1
ATOM 590 O O . GLU A 1 77 ? -4.579 5.941 -1.829 1.00 97.06 77 GLU A O 1
ATOM 595 N N . SER A 1 78 ? -3.662 4.194 -2.908 1.00 95.75 78 SER A N 1
ATOM 596 C CA . SER A 1 78 ? -3.926 3.210 -1.850 1.00 95.7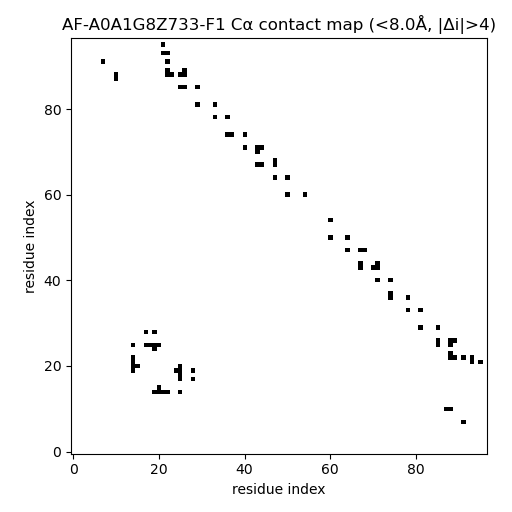5 78 SER A CA 1
ATOM 597 C C . SER A 1 78 ? -3.238 3.579 -0.530 1.00 95.75 78 SER A C 1
ATOM 599 O O . SER A 1 78 ? -3.861 3.495 0.527 1.00 95.75 78 SER A O 1
ATOM 601 N N . LEU A 1 79 ? -1.984 4.049 -0.568 1.00 96.94 79 LEU A N 1
ATOM 602 C CA . LEU A 1 79 ? -1.276 4.547 0.621 1.00 96.94 79 LEU A CA 1
ATOM 603 C C . LEU A 1 79 ? -1.984 5.750 1.247 1.00 96.94 79 LEU A C 1
ATOM 605 O O . LEU A 1 79 ? -2.120 5.827 2.468 1.00 96.94 79 LEU A O 1
ATOM 609 N N . THR A 1 80 ? -2.464 6.681 0.421 1.00 96.81 80 THR A N 1
ATOM 610 C CA . THR A 1 80 ? -3.203 7.855 0.903 1.00 96.81 80 THR A CA 1
ATOM 611 C C . THR A 1 80 ? -4.479 7.436 1.629 1.00 96.81 80 THR A C 1
ATOM 613 O O . THR A 1 80 ? -4.778 7.953 2.707 1.00 96.81 80 THR A O 1
ATOM 616 N N . PHE A 1 81 ? -5.209 6.469 1.073 1.00 95.19 81 PHE A N 1
ATOM 617 C CA . PHE A 1 81 ? -6.422 5.934 1.677 1.00 95.19 81 PHE A CA 1
ATOM 618 C C . PHE A 1 81 ? -6.145 5.193 2.996 1.00 95.19 81 PHE A C 1
ATOM 620 O O . PHE A 1 81 ? -6.785 5.472 4.012 1.00 95.19 81 PHE A O 1
ATOM 627 N N . LEU A 1 82 ? -5.130 4.325 3.027 1.00 95.56 82 LEU A N 1
ATOM 628 C CA . LEU A 1 82 ? -4.702 3.637 4.251 1.00 95.56 82 LEU A CA 1
ATOM 629 C C . LEU A 1 82 ? -4.290 4.623 5.352 1.00 95.56 82 LEU A C 1
ATOM 631 O O . LEU A 1 82 ? -4.710 4.470 6.500 1.00 95.56 82 LEU A O 1
ATOM 635 N N . ALA A 1 83 ? -3.570 5.692 5.003 1.00 94.88 83 ALA A N 1
ATOM 636 C CA . ALA A 1 83 ? -3.189 6.729 5.954 1.00 94.88 83 ALA A CA 1
ATOM 637 C C . ALA A 1 83 ? -4.408 7.467 6.540 1.00 94.88 83 ALA A C 1
ATOM 639 O O . ALA A 1 83 ? -4.387 7.864 7.710 1.00 94.88 83 ALA A O 1
ATOM 640 N N . GLN A 1 84 ? -5.480 7.654 5.763 1.00 93.81 84 GLN A N 1
ATOM 641 C CA . GLN A 1 84 ? -6.734 8.231 6.259 1.00 93.81 84 GLN A CA 1
ATOM 642 C C . GLN A 1 84 ? -7.429 7.295 7.252 1.00 93.81 84 GLN A C 1
ATOM 644 O O . GLN A 1 84 ? -7.798 7.750 8.337 1.00 93.81 84 GLN A O 1
ATOM 649 N N . ILE A 1 85 ? -7.538 6.002 6.928 1.00 92.94 85 ILE A N 1
ATOM 650 C CA . ILE A 1 85 ? -8.118 4.989 7.825 1.00 92.94 85 ILE A CA 1
ATOM 651 C C . ILE A 1 85 ? -7.303 4.897 9.118 1.00 92.94 85 ILE A C 1
ATOM 653 O O . ILE A 1 85 ? -7.860 4.948 10.212 1.00 92.94 85 ILE A O 1
ATOM 657 N N . ARG A 1 86 ? -5.971 4.854 9.020 1.00 94.38 86 ARG A N 1
ATOM 658 C CA . ARG A 1 86 ? -5.079 4.824 10.185 1.00 94.38 86 ARG A CA 1
ATOM 659 C C . 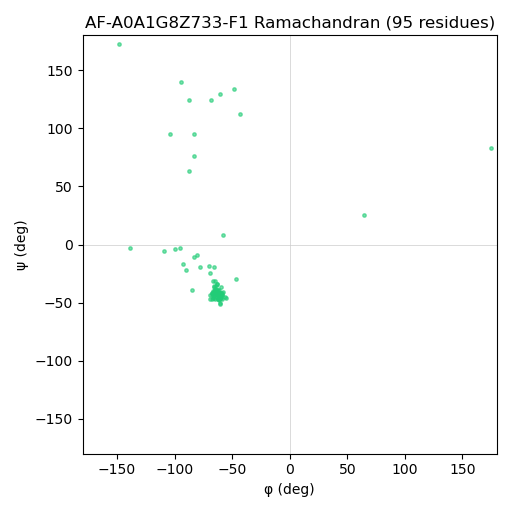ARG A 1 86 ? -5.274 6.034 11.091 1.00 94.38 86 ARG A C 1
ATOM 661 O O . ARG A 1 86 ? -5.324 5.889 12.307 1.00 94.38 86 ARG A O 1
ATOM 668 N N . ARG A 1 87 ? -5.405 7.236 10.516 1.00 92.38 87 ARG A N 1
ATOM 669 C CA . ARG A 1 87 ? -5.722 8.458 11.277 1.00 92.38 87 ARG A CA 1
ATOM 670 C C . ARG A 1 87 ? -7.109 8.401 11.912 1.00 92.38 87 ARG A C 1
ATOM 672 O O . ARG A 1 87 ? -7.304 9.031 12.945 1.00 92.38 87 ARG A O 1
ATOM 679 N N . ALA A 1 88 ? -8.067 7.716 11.293 1.00 91.12 88 ALA A N 1
ATOM 680 C CA . ALA A 1 88 ? -9.391 7.527 11.866 1.00 91.12 88 ALA A CA 1
ATOM 681 C C . ALA A 1 88 ? -9.334 6.591 13.085 1.00 91.12 88 ALA A C 1
ATOM 683 O O . ALA A 1 88 ? -9.805 7.006 14.137 1.00 91.12 88 ALA A O 1
ATOM 684 N N . PHE A 1 89 ? -8.650 5.443 12.996 1.00 91.19 89 PHE A N 1
ATOM 685 C CA . PHE A 1 89 ? -8.388 4.572 14.154 1.00 91.19 89 PHE A CA 1
ATOM 686 C C . PHE A 1 89 ? -7.588 5.277 15.258 1.00 91.19 89 PHE A C 1
ATOM 688 O O . PHE A 1 89 ? -7.939 5.184 16.421 1.00 91.19 89 PHE A O 1
ATOM 695 N N . ALA A 1 90 ? -6.560 6.060 14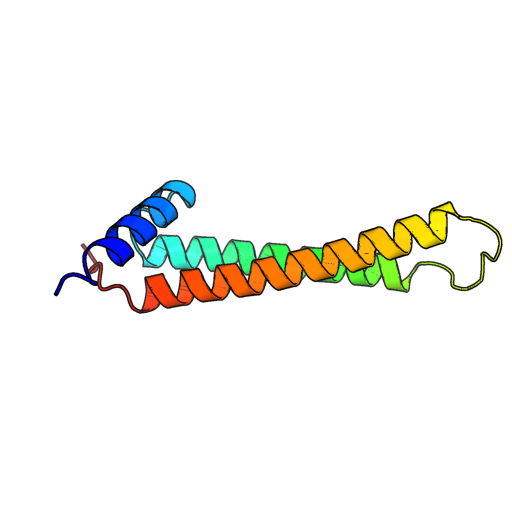.918 1.00 88.12 90 ALA A N 1
ATOM 696 C CA . ALA A 1 90 ? -5.748 6.763 15.919 1.00 88.12 90 ALA A CA 1
ATOM 697 C C . ALA A 1 90 ? -6.512 7.854 16.697 1.00 88.12 90 ALA A C 1
ATOM 699 O O . ALA A 1 90 ? -6.056 8.291 17.749 1.00 88.12 90 ALA A O 1
ATOM 700 N N . ARG A 1 91 ? -7.639 8.338 16.160 1.00 87.50 91 ARG A N 1
ATOM 701 C CA . ARG A 1 91 ? -8.541 9.285 16.838 1.00 87.50 91 ARG A CA 1
ATOM 702 C C . ARG A 1 91 ? -9.758 8.598 17.455 1.00 87.50 91 ARG A C 1
ATOM 704 O O . ARG A 1 91 ? -10.596 9.283 18.034 1.00 87.50 91 ARG A O 1
ATOM 711 N N . HIS A 1 92 ? -9.902 7.296 17.248 1.00 80.06 92 HIS A N 1
ATOM 712 C CA . HIS A 1 92 ? -11.022 6.524 17.742 1.00 80.06 92 HIS A CA 1
ATOM 713 C C . HIS A 1 92 ? -10.690 6.046 19.156 1.00 80.06 92 HIS A C 1
ATOM 715 O O . HIS A 1 92 ? -9.644 5.459 19.406 1.00 80.06 92 HIS A O 1
ATOM 721 N N . GLU A 1 93 ? -11.562 6.364 20.108 1.00 62.91 93 GLU A N 1
ATOM 722 C CA . GLU A 1 93 ? -11.417 5.954 21.503 1.00 62.91 93 GLU A CA 1
ATOM 723 C C . GLU A 1 93 ? -12.057 4.571 21.711 1.00 62.91 93 GLU A C 1
ATOM 725 O O . GLU A 1 93 ? -13.019 4.434 22.466 1.00 62.91 93 GLU A O 1
ATOM 730 N N . ARG A 1 94 ? -11.553 3.511 21.061 1.00 60.78 94 ARG A N 1
ATOM 731 C CA . ARG A 1 94 ? -11.726 2.172 21.648 1.00 60.78 94 ARG A CA 1
ATOM 732 C C . ARG A 1 94 ? -10.635 1.972 22.679 1.00 60.78 94 ARG A C 1
ATOM 734 O O . ARG A 1 94 ? -9.511 1.604 22.353 1.00 60.78 94 ARG A O 1
ATOM 741 N N . GLY A 1 95 ? -11.001 2.272 23.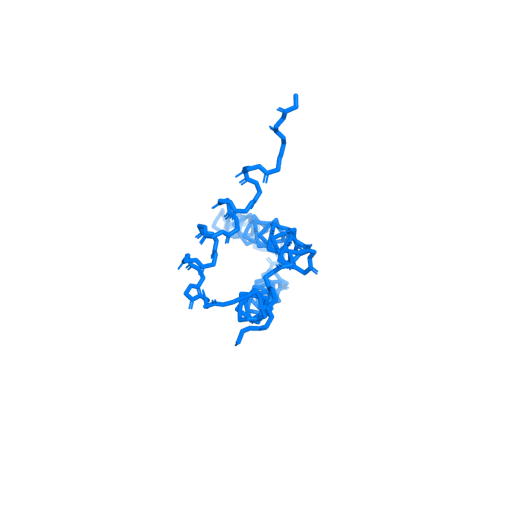923 1.00 49.38 95 GLY A N 1
ATOM 742 C CA . GLY A 1 95 ? -10.174 2.033 25.094 1.00 49.38 95 GLY A CA 1
ATOM 743 C C . GLY A 1 95 ? -9.615 0.614 25.092 1.00 49.38 95 GLY A C 1
ATOM 744 O O . GLY A 1 95 ? -10.336 -0.351 24.826 1.00 49.38 95 GLY A O 1
ATOM 745 N N . GLU A 1 96 ? -8.319 0.525 25.374 1.00 42.78 96 GLU A N 1
ATOM 746 C CA . GLU A 1 96 ? -7.635 -0.700 25.768 1.00 42.78 96 GLU A CA 1
ATOM 747 C C . GLU A 1 96 ? -8.523 -1.440 26.781 1.00 42.78 96 GLU A C 1
ATOM 749 O O . GLU A 1 96 ? -8.805 -0.921 27.861 1.00 42.78 96 GLU A O 1
ATOM 754 N N . SER A 1 97 ? -9.056 -2.595 26.379 1.00 39.94 97 SER A N 1
ATOM 755 C CA . SER A 1 97 ? -9.779 -3.514 27.265 1.00 39.94 97 SER A CA 1
ATOM 756 C C . SER A 1 97 ? -8.865 -4.664 27.643 1.00 39.94 97 SER A C 1
ATOM 758 O O . SER A 1 97 ? -8.162 -5.156 26.728 1.00 39.94 97 SER A O 1
#

Secondary structure (DSSP, 8-state):
---SHHHHHHHHHHHHHHT-SSHHHHHHHHHHHHHHHHHHHHHHHHHHHHS-TT-TT-HHHHHHHHHHHHHHHHHHHHHHHHHHHHHHHHT------

Solvent-accessible surface area (backbone atoms only — not comparable to full-atom values): 5646 Å² total; per-residue (Å²): 143,85,78,70,75,58,60,58,55,53,49,49,55,47,24,58,76,66,72,26,92,47,47,69,49,32,43,55,50,47,53,53,49,47,52,52,49,53,52,52,42,50,53,45,49,51,55,57,72,68,52,76,91,74,65,91,78,46,72,64,57,56,51,50,51,50,51,47,53,51,50,45,49,55,49,53,53,49,46,54,51,50,53,51,53,43,54,48,41,76,70,49,85,71,70,92,124